Protein AF-A0A2V8V1V4-F1 (afdb_monomer)

Radius of gyration: 25.28 Å; Cα contacts (8 Å, |Δi|>4): 292; chains: 1; bounding box: 31×37×78 Å

Mean predicted aligned error: 14.11 Å

Solvent-accessible surface area (backbone atoms only — not comparable to full-atom values): 9773 Å² total; per-residue (Å²): 134,90,90,82,70,84,66,58,87,50,74,49,77,48,79,47,80,54,97,64,26,38,35,43,36,40,37,34,55,17,41,34,55,78,92,70,72,88,50,104,77,52,70,64,64,60,60,51,48,38,51,52,28,42,76,52,72,24,41,60,52,74,50,47,42,83,68,68,2,32,37,43,36,40,39,31,44,50,83,32,68,68,53,47,62,76,64,53,52,48,31,34,35,41,34,36,67,49,67,68,61,47,54,52,51,46,54,49,46,45,68,76,36,81,60,37,46,75,47,80,20,59,43,62,69,48,44,54,50,51,60,69,76,44,86,48,55,32,38,41,34,39,46,75,39,83,91,55,56,31,63,57,52,51,53,49,42,49,72,77,41,70,83,42,41,78,46,78,44,70,81,86,127

Nearest PDB structures (foldseek):
  4e7p-assembly2_A  TM=9.291E-01  e=8.170E-05  Streptococcus pneumoniae R6
  5lwk-assembly1_B  TM=8.610E-01  e=6.336E-05  Lacticaseibacillus paracasei
  5lwl-assembly1_B  TM=8.816E-01  e=1.196E-04  Lacticaseibacillus paracasei
  6ekh-assembly1_Y  TM=8.976E-01  e=3.059E-03  Methanococcus maripaludis
  8vc9-assembly3_E  TM=7.186E-01  e=1.239E-02  Leptospira interrogans serovar Copenhageni

Secondary structure (DSSP, 8-state):
----------EEEEEEEETTEEEEEEEE-SS--------TTS-HHHHHHHHHHHHTT-EEEEEEETTTEEEEEEEEETT-HHHHHHT---EEEEE-S-HHHHHHHHHHHHHHSTT-EEEEESSHHHHHHHHHHS--SEEEEETT-SSS-HHHHHHHHHHH-TTSEEEEE----

pLDDT: mean 80.19, std 14.97, range [31.59, 95.69]

Foldseek 3Di:
DDDDDFDFPDKDWDWDQPPQKIKIKIWTQTQWDDPPDDDVDPDPVVVVVQVVLVVQVWGWDWDTDGRRTIMIMRIHGCPRVVNCVVQDQAEEEEEAQDPVVQVVVQVVCCVVPPNHDYHYHNALVRLVVDVVVDDHQEYEYAQPRPDDGSVVSVVVCCVSPVRRHYDYDYDDD

Structure (mmCIF, N/CA/C/O backbone):
data_AF-A0A2V8V1V4-F1
#
_entry.id   AF-A0A2V8V1V4-F1
#
loop_
_atom_site.group_PDB
_atom_site.id
_atom_site.type_symbol
_atom_site.label_atom_id
_atom_site.label_alt_id
_atom_site.label_comp_id
_atom_site.label_asym_id
_atom_site.label_entity_id
_atom_site.label_seq_id
_atom_site.pdbx_PDB_ins_code
_atom_site.Cartn_x
_atom_site.Cartn_y
_atom_site.Cartn_z
_atom_site.occupancy
_atom_site.B_iso_or_equiv
_atom_site.auth_seq_id
_atom_site.auth_comp_id
_atom_site.auth_asym_id
_atom_site.auth_atom_id
_atom_site.pdbx_PDB_model_num
ATOM 1 N N . MET A 1 1 ? 10.043 -22.834 -47.236 1.00 34.00 1 MET A N 1
ATOM 2 C CA . MET A 1 1 ? 9.746 -21.385 -47.307 1.00 34.00 1 MET A CA 1
ATOM 3 C C . MET A 1 1 ? 10.483 -20.699 -46.157 1.00 34.00 1 MET A C 1
ATOM 5 O O . MET A 1 1 ? 10.390 -21.185 -45.036 1.00 34.00 1 MET A O 1
ATOM 9 N N . ARG A 1 2 ? 11.341 -19.709 -46.444 1.00 31.59 2 ARG A N 1
ATOM 10 C CA . ARG A 1 2 ? 12.317 -19.120 -45.501 1.00 31.59 2 ARG A CA 1
ATOM 11 C C . ARG A 1 2 ? 11.629 -18.348 -44.361 1.00 31.59 2 ARG A C 1
ATOM 13 O O . ARG A 1 2 ? 10.811 -17.477 -44.620 1.00 31.59 2 ARG A O 1
ATOM 20 N N . ARG A 1 3 ? 12.021 -18.651 -43.117 1.00 48.56 3 ARG A N 1
ATOM 21 C CA . ARG A 1 3 ? 11.761 -17.877 -41.886 1.00 48.56 3 ARG A CA 1
ATOM 22 C C . ARG A 1 3 ? 12.788 -16.738 -41.782 1.00 48.56 3 ARG A C 1
ATOM 24 O O . ARG A 1 3 ? 13.971 -17.023 -41.614 1.00 48.56 3 ARG A O 1
ATOM 31 N N . THR A 1 4 ? 12.374 -15.476 -41.875 1.00 40.62 4 THR A N 1
ATOM 32 C CA . THR A 1 4 ? 13.147 -14.262 -41.496 1.00 40.62 4 THR A CA 1
ATOM 33 C C . THR A 1 4 ? 12.137 -13.093 -41.487 1.00 40.62 4 THR A C 1
ATOM 35 O O . THR A 1 4 ? 11.312 -13.057 -42.386 1.00 40.62 4 THR A O 1
ATOM 38 N N . MET A 1 5 ? 12.032 -12.159 -40.532 1.00 37.47 5 MET A N 1
ATOM 39 C CA . MET A 1 5 ? 12.990 -11.550 -39.599 1.00 37.47 5 MET A CA 1
ATOM 40 C C . MET A 1 5 ? 12.305 -11.164 -38.261 1.00 37.47 5 MET A C 1
ATOM 42 O O . MET A 1 5 ? 11.148 -10.754 -38.259 1.00 37.47 5 MET A O 1
ATOM 46 N N . ARG A 1 6 ? 13.020 -11.241 -37.126 1.00 53.66 6 ARG A N 1
ATOM 47 C CA . ARG A 1 6 ? 12.636 -10.631 -35.832 1.00 53.66 6 ARG A CA 1
ATOM 48 C C . ARG A 1 6 ? 13.782 -9.726 -35.362 1.00 53.66 6 ARG A C 1
ATOM 50 O O . ARG A 1 6 ? 14.658 -10.197 -34.652 1.00 53.66 6 ARG A O 1
ATOM 57 N N . ASN A 1 7 ? 13.777 -8.461 -35.776 1.00 57.59 7 ASN A N 1
ATOM 58 C CA . ASN A 1 7 ? 14.676 -7.417 -35.267 1.00 57.59 7 ASN A CA 1
ATOM 59 C C . ASN A 1 7 ? 13.823 -6.282 -34.683 1.00 57.59 7 ASN A C 1
ATOM 61 O O . ASN A 1 7 ? 13.707 -5.228 -35.295 1.00 57.59 7 ASN A O 1
ATOM 65 N N . ALA A 1 8 ? 13.181 -6.510 -33.535 1.00 59.78 8 ALA A N 1
ATOM 66 C CA . ALA A 1 8 ? 12.698 -5.381 -32.742 1.00 59.78 8 ALA A CA 1
ATOM 67 C C . ALA A 1 8 ? 13.931 -4.725 -32.107 1.00 59.78 8 ALA A C 1
ATOM 69 O O . ALA A 1 8 ? 14.682 -5.394 -31.395 1.00 59.78 8 ALA A O 1
ATOM 70 N N . THR A 1 9 ? 14.180 -3.457 -32.415 1.00 79.31 9 THR A N 1
ATOM 71 C CA . THR A 1 9 ? 15.293 -2.679 -31.844 1.00 79.31 9 THR A CA 1
ATOM 72 C C . THR A 1 9 ? 14.818 -1.728 -30.756 1.00 79.31 9 THR A C 1
ATOM 74 O O . THR A 1 9 ? 15.634 -1.203 -30.006 1.00 79.31 9 THR A O 1
ATOM 77 N N . GLU A 1 10 ? 13.508 -1.510 -30.670 1.00 80.31 10 GLU A N 1
ATOM 78 C CA . GLU A 1 10 ? 12.892 -0.575 -29.745 1.00 80.31 10 GLU A CA 1
ATOM 79 C C . GLU A 1 10 ? 11.548 -1.121 -29.258 1.00 80.31 10 GLU A C 1
ATOM 81 O O . GLU A 1 10 ? 10.765 -1.673 -30.036 1.00 80.31 10 GLU A O 1
ATOM 86 N N . VAL A 1 11 ? 11.296 -0.963 -27.956 1.00 83.94 11 VAL A N 1
ATOM 87 C CA . VAL A 1 11 ? 10.015 -1.267 -27.316 1.00 83.94 11 VAL A CA 1
ATOM 88 C C . VAL A 1 11 ? 9.605 -0.062 -26.482 1.00 83.94 11 VAL A C 1
ATOM 90 O O . VAL A 1 11 ? 10.320 0.344 -25.569 1.00 83.94 11 VAL A O 1
ATOM 93 N N . ASN A 1 12 ? 8.434 0.481 -26.785 1.00 85.56 12 ASN A N 1
ATOM 94 C CA . ASN A 1 12 ? 7.816 1.595 -26.089 1.00 85.56 12 ASN A CA 1
ATOM 95 C C . ASN A 1 12 ? 6.665 1.080 -25.225 1.00 85.56 12 ASN A C 1
ATOM 97 O O . ASN A 1 12 ? 5.792 0.363 -25.709 1.00 85.56 12 ASN A O 1
ATOM 101 N N . VAL A 1 13 ? 6.659 1.451 -23.945 1.00 88.19 13 VAL A N 1
ATOM 102 C CA . VAL A 1 13 ? 5.614 1.067 -22.989 1.00 88.19 13 VAL A CA 1
ATOM 103 C C . VAL A 1 13 ? 4.936 2.325 -22.463 1.00 88.19 13 VAL A C 1
ATOM 105 O O . VAL A 1 13 ? 5.612 3.225 -21.966 1.00 88.19 13 VAL A O 1
ATOM 108 N N . ARG A 1 14 ? 3.607 2.387 -22.560 1.00 88.00 14 ARG A N 1
ATOM 109 C CA . ARG A 1 14 ? 2.769 3.469 -22.027 1.00 88.00 14 ARG A CA 1
ATOM 110 C C . ARG A 1 14 ? 1.722 2.907 -21.080 1.00 88.00 14 ARG A C 1
ATOM 112 O O . ARG A 1 14 ? 1.204 1.816 -21.307 1.00 88.00 14 ARG A O 1
ATOM 119 N N . LEU A 1 15 ? 1.441 3.646 -20.015 1.00 88.19 15 LEU A N 1
ATOM 120 C CA . LEU A 1 15 ? 0.438 3.295 -19.023 1.00 88.19 15 LEU A CA 1
ATOM 121 C C . LEU A 1 15 ? -0.401 4.534 -18.724 1.00 88.19 15 LEU A C 1
ATOM 123 O O . LEU A 1 15 ? 0.128 5.503 -18.186 1.00 88.19 15 LEU A O 1
ATOM 127 N N . ASP A 1 16 ? -1.691 4.463 -19.028 1.00 88.12 16 ASP A N 1
ATOM 128 C CA . ASP A 1 16 ? -2.632 5.575 -18.909 1.00 88.12 16 ASP A CA 1
ATOM 129 C C . ASP A 1 16 ? -3.861 5.151 -18.096 1.00 88.12 16 ASP A C 1
ATOM 131 O O . ASP A 1 16 ? -4.298 4.000 -18.163 1.00 88.12 16 ASP A O 1
ATOM 135 N N . ALA A 1 17 ? -4.404 6.070 -17.300 1.00 86.56 17 ALA A N 1
ATOM 136 C CA . ALA A 1 17 ? -5.575 5.856 -16.451 1.00 86.56 17 ALA A CA 1
ATOM 137 C C . ALA A 1 17 ? -6.656 6.876 -16.834 1.00 86.56 17 ALA A C 1
ATOM 139 O O . ALA A 1 17 ? -6.560 8.047 -16.470 1.00 86.56 17 ALA A O 1
ATOM 140 N N . GLU A 1 18 ? -7.646 6.438 -17.614 1.00 87.69 18 GLU A N 1
ATOM 141 C CA . GLU A 1 18 ? -8.698 7.288 -18.186 1.00 87.69 18 GLU A CA 1
ATOM 142 C C . GLU A 1 18 ? -10.038 6.537 -18.232 1.00 87.69 18 GLU A C 1
ATOM 144 O O . GLU A 1 18 ? -10.086 5.314 -18.391 1.00 87.69 18 GLU A O 1
ATOM 149 N N . ASP A 1 19 ? -11.149 7.265 -18.078 1.00 89.50 19 ASP A N 1
ATOM 150 C CA . ASP A 1 19 ? -12.518 6.723 -18.101 1.00 89.50 19 ASP A CA 1
ATOM 151 C C . ASP A 1 19 ? -12.734 5.515 -17.166 1.00 89.50 19 ASP A C 1
ATOM 153 O O . ASP A 1 19 ? -13.437 4.555 -17.497 1.00 89.50 19 ASP A O 1
ATOM 157 N N . GLY A 1 20 ? -12.081 5.523 -15.999 1.00 87.50 20 GLY A N 1
ATOM 158 C CA . GLY A 1 20 ? -12.147 4.437 -15.017 1.00 87.50 20 GLY A CA 1
ATOM 159 C C . GLY A 1 20 ? -11.459 3.143 -15.461 1.00 87.50 20 GLY A C 1
ATOM 160 O O . GLY A 1 20 ? -11.753 2.081 -14.907 1.00 87.50 20 GLY A O 1
ATOM 161 N N . HIS A 1 21 ? -10.571 3.206 -16.455 1.00 91.19 21 HIS A N 1
ATOM 162 C CA . HIS A 1 21 ? -9.804 2.072 -16.957 1.00 91.19 21 HIS A CA 1
ATOM 163 C C . HIS A 1 21 ?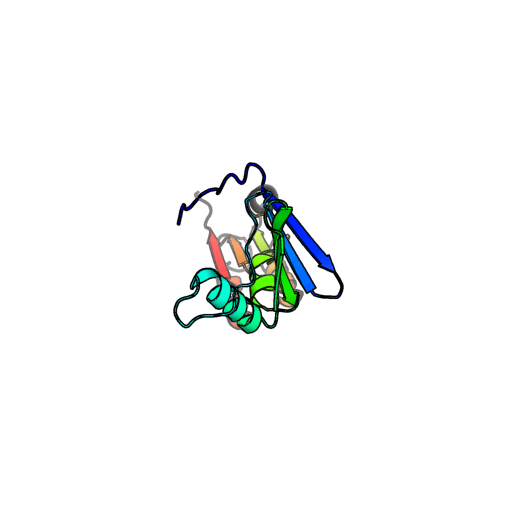 -8.304 2.363 -16.954 1.00 91.19 21 HIS A C 1
ATOM 165 O O . HIS A 1 21 ? -7.850 3.408 -17.411 1.00 91.19 21 HIS A O 1
ATOM 171 N N . LEU A 1 22 ? -7.529 1.369 -16.523 1.00 90.00 22 LEU A N 1
ATOM 172 C CA . LEU A 1 22 ? -6.086 1.354 -16.693 1.00 90.00 22 LEU A CA 1
ATOM 173 C C . LEU A 1 22 ? -5.763 0.704 -18.038 1.00 90.00 22 LEU A C 1
ATOM 175 O O . LEU A 1 22 ? -6.187 -0.423 -18.317 1.00 90.00 22 LEU A O 1
ATOM 179 N N . THR A 1 23 ? -4.995 1.409 -18.854 1.00 92.62 23 THR A N 1
ATOM 180 C CA . THR A 1 23 ? -4.601 0.998 -20.195 1.00 92.62 23 THR A CA 1
ATOM 181 C C . THR A 1 23 ? -3.087 0.871 -20.267 1.00 92.62 23 THR A C 1
ATOM 183 O O . THR A 1 23 ? -2.377 1.860 -20.129 1.00 92.62 23 THR A O 1
ATOM 186 N N . LEU A 1 24 ? -2.591 -0.346 -20.490 1.00 91.69 24 LEU A N 1
ATOM 187 C CA . LEU A 1 24 ? -1.184 -0.623 -20.776 1.00 91.69 24 LEU A CA 1
ATOM 188 C C . LEU A 1 24 ? -1.027 -0.852 -22.278 1.00 91.69 24 LEU A C 1
ATOM 190 O O . LEU A 1 24 ? -1.635 -1.771 -22.829 1.00 91.69 24 LEU A O 1
ATOM 194 N N . GLU A 1 25 ? -0.183 -0.059 -22.924 1.00 91.56 25 GLU A N 1
ATOM 195 C CA . GLU A 1 25 ? 0.158 -0.199 -24.335 1.00 91.56 25 GLU A CA 1
ATOM 196 C C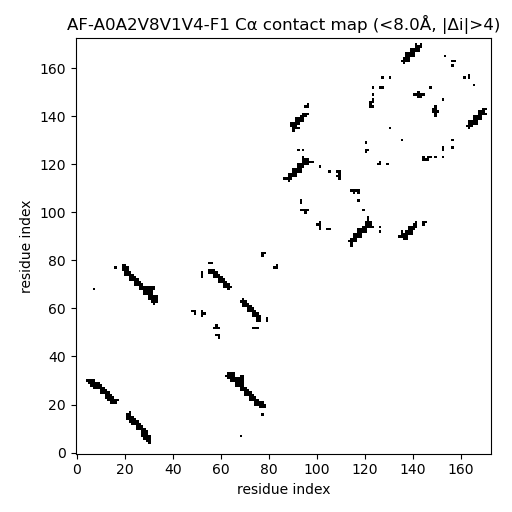 . GLU A 1 25 ? 1.648 -0.510 -24.485 1.00 91.56 25 GLU A C 1
ATOM 198 O O . GLU A 1 25 ? 2.504 0.214 -23.981 1.00 91.56 25 GLU A O 1
ATOM 203 N N . VAL A 1 26 ? 1.959 -1.606 -25.171 1.00 88.88 26 VAL A N 1
ATOM 204 C CA . VAL A 1 26 ? 3.323 -2.027 -25.494 1.00 88.88 26 VAL A CA 1
ATOM 205 C C . VAL A 1 26 ? 3.455 -2.040 -27.005 1.00 88.88 26 VAL A C 1
ATOM 207 O O . VAL A 1 26 ? 2.771 -2.813 -27.670 1.00 88.88 26 VAL A O 1
ATOM 210 N N . HIS A 1 27 ? 4.326 -1.197 -27.541 1.00 87.81 27 HIS A N 1
ATOM 211 C CA . HIS A 1 27 ? 4.620 -1.113 -28.964 1.00 87.81 27 HIS A CA 1
ATOM 212 C C . HIS A 1 27 ? 6.065 -1.534 -29.231 1.00 87.81 27 HIS A C 1
ATOM 214 O O . HIS A 1 27 ? 6.982 -0.951 -28.661 1.00 87.81 27 HIS A O 1
ATOM 220 N N . ASP A 1 28 ? 6.277 -2.509 -30.108 1.00 84.31 28 ASP A N 1
ATOM 221 C CA . ASP A 1 28 ? 7.589 -2.852 -30.660 1.00 84.31 28 ASP A CA 1
ATOM 222 C C . ASP A 1 28 ? 7.658 -2.496 -32.144 1.00 84.31 28 ASP A C 1
ATOM 224 O O . ASP A 1 28 ? 6.651 -2.578 -32.837 1.00 84.31 28 ASP A O 1
ATOM 228 N N . ASN A 1 29 ? 8.845 -2.155 -32.647 1.00 85.44 29 ASN A N 1
ATOM 229 C CA . ASN A 1 29 ? 9.080 -1.844 -34.064 1.00 85.44 29 ASN A CA 1
ATOM 230 C C . ASN A 1 29 ? 9.515 -3.067 -34.905 1.00 85.44 29 ASN A C 1
ATOM 232 O O . ASN A 1 29 ? 10.173 -2.920 -35.935 1.00 85.44 29 ASN A O 1
ATOM 236 N N . GLY A 1 30 ? 9.217 -4.284 -34.446 1.00 78.81 30 GLY A N 1
ATOM 237 C CA . GLY A 1 30 ? 9.628 -5.525 -35.090 1.00 78.81 30 GLY A CA 1
ATOM 238 C C . GLY A 1 30 ? 8.851 -5.863 -36.367 1.00 78.81 30 GLY A C 1
ATOM 239 O O . GLY A 1 30 ? 8.188 -5.043 -36.996 1.00 78.81 30 GLY A O 1
ATOM 240 N N . GLY A 1 31 ? 8.913 -7.134 -36.771 1.00 69.12 31 GLY A N 1
ATOM 241 C CA . GLY A 1 31 ? 8.325 -7.606 -38.032 1.00 69.12 31 GLY A CA 1
ATOM 242 C C . GLY A 1 31 ? 6.794 -7.537 -38.117 1.00 69.12 31 GLY A C 1
ATOM 243 O O . GLY A 1 31 ? 6.260 -7.771 -39.197 1.00 69.12 31 GLY A O 1
ATOM 244 N N . GLY A 1 32 ? 6.105 -7.202 -37.023 1.00 65.56 32 GLY A N 1
ATOM 245 C CA . GLY A 1 32 ? 4.648 -7.235 -36.908 1.00 65.56 32 GLY A CA 1
ATOM 246 C C . GLY A 1 32 ? 4.101 -8.646 -36.671 1.00 65.56 32 GLY A C 1
ATOM 247 O O . GLY A 1 32 ? 4.737 -9.653 -36.998 1.00 65.56 32 GLY A O 1
ATOM 248 N N . VAL A 1 33 ? 2.906 -8.727 -36.085 1.00 64.75 33 VAL A N 1
ATOM 249 C CA . VAL A 1 33 ? 2.132 -9.971 -35.962 1.00 64.75 33 VAL A CA 1
ATOM 250 C C . VAL A 1 33 ? 0.984 -9.904 -36.964 1.00 64.75 33 VAL A C 1
ATOM 252 O O . VAL A 1 33 ? 0.144 -9.015 -36.868 1.00 64.75 33 VAL A O 1
ATOM 255 N N . SER A 1 34 ? 0.941 -10.822 -37.931 1.00 55.53 34 SER A N 1
ATOM 256 C CA . SER A 1 34 ? -0.237 -10.994 -38.782 1.00 55.53 34 SER A CA 1
ATOM 257 C C . SER A 1 34 ? -1.370 -11.607 -37.953 1.00 5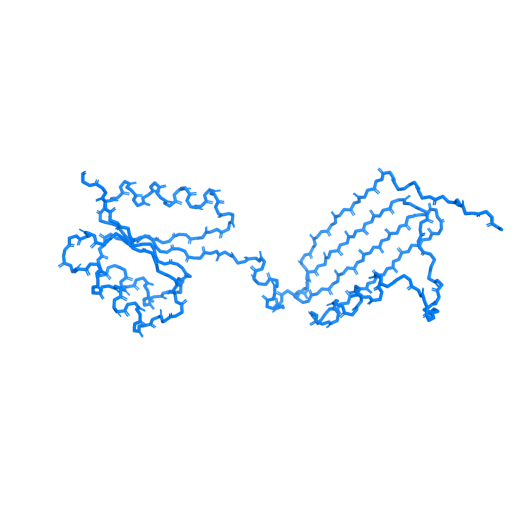5.53 34 SER A C 1
ATOM 259 O O . SER A 1 34 ? -1.162 -12.611 -37.269 1.00 55.53 34 SER A O 1
ATOM 261 N N . GLU A 1 35 ? -2.574 -11.028 -38.010 1.00 57.06 35 GLU A N 1
ATOM 262 C CA . GLU A 1 35 ? -3.807 -11.678 -37.539 1.00 57.06 35 GLU A CA 1
ATOM 263 C C . GLU A 1 35 ? -4.149 -12.875 -38.447 1.00 57.06 35 GLU A C 1
ATOM 265 O O . GLU A 1 35 ? -5.155 -12.888 -39.151 1.00 57.06 35 GLU A O 1
ATOM 270 N N . GLU A 1 36 ? -3.310 -13.907 -38.478 1.00 50.62 36 GLU A N 1
ATOM 271 C CA . GLU A 1 36 ? -3.753 -15.198 -38.990 1.00 50.62 36 GLU A CA 1
ATOM 272 C C . GLU A 1 36 ? -4.512 -15.910 -37.869 1.00 50.62 36 GLU A C 1
ATOM 274 O O . GLU A 1 36 ? -4.008 -16.096 -36.760 1.00 50.62 36 GLU A O 1
ATOM 279 N N . GLN A 1 37 ? -5.776 -16.205 -38.181 1.00 44.53 37 GLN A N 1
ATOM 280 C CA . GLN A 1 37 ? -6.828 -16.799 -37.355 1.00 44.53 37 GLN A CA 1
ATOM 281 C C . GLN A 1 37 ? -6.322 -17.850 -36.353 1.00 44.53 37 GLN A C 1
ATOM 283 O O . GLN A 1 37 ? -5.347 -18.551 -36.638 1.00 44.53 37 GLN A O 1
ATOM 288 N N . PRO A 1 38 ? -7.014 -18.038 -35.208 1.00 43.12 38 PRO A N 1
ATOM 289 C CA . PRO A 1 38 ? -6.695 -19.098 -34.261 1.00 43.12 38 PRO A CA 1
ATOM 290 C C . PRO A 1 38 ? -6.883 -20.462 -34.935 1.00 43.12 38 PRO A C 1
ATOM 292 O O . PRO A 1 38 ? -7.946 -21.071 -34.888 1.00 43.12 38 PRO A O 1
ATOM 295 N N . SER A 1 39 ? -5.828 -20.959 -35.570 1.00 41.09 39 SER A N 1
ATOM 296 C CA . SER A 1 39 ? -5.669 -22.380 -35.812 1.00 41.09 39 SER A CA 1
ATOM 297 C C . SER A 1 39 ? -5.506 -23.056 -34.452 1.00 41.09 39 SER A C 1
ATOM 299 O O . SER A 1 39 ? -4.994 -22.454 -33.503 1.00 41.09 39 SER A O 1
ATOM 301 N N . ALA A 1 40 ? -5.937 -24.313 -34.351 1.00 40.78 40 ALA A N 1
ATOM 302 C CA . ALA A 1 40 ? -5.948 -25.129 -33.132 1.00 40.78 40 ALA A CA 1
ATOM 303 C C . ALA A 1 40 ? -4.555 -25.384 -32.489 1.00 40.78 40 ALA A C 1
ATOM 305 O O . ALA A 1 40 ? -4.410 -26.263 -31.647 1.00 40.78 40 ALA A O 1
ATOM 306 N N . GLY A 1 41 ? -3.532 -24.609 -32.869 1.00 43.66 41 GLY A N 1
ATOM 307 C CA . GLY A 1 41 ? -2.183 -24.583 -32.309 1.00 43.66 41 GLY A CA 1
ATOM 308 C C . GLY A 1 41 ? -1.501 -23.205 -32.380 1.00 43.66 41 GLY A C 1
ATOM 309 O O . GLY A 1 41 ? -0.273 -23.146 -32.425 1.00 43.66 41 GLY A O 1
ATOM 310 N N . GLY A 1 42 ? -2.261 -22.100 -32.430 1.00 46.94 42 GLY A N 1
ATOM 311 C CA . GLY A 1 42 ? -1.713 -20.736 -32.394 1.00 46.94 42 GLY A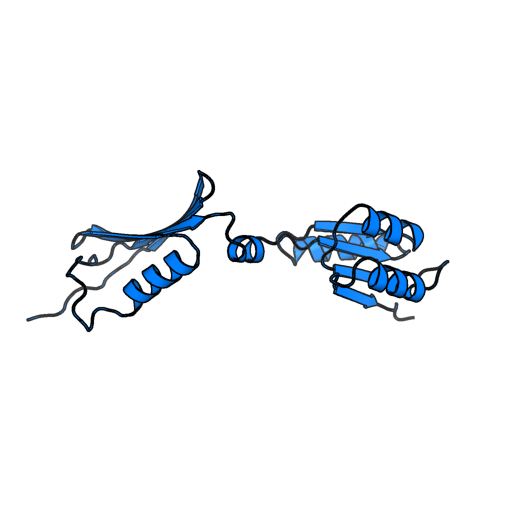 CA 1
ATOM 312 C C . GLY A 1 42 ? -0.892 -20.450 -31.121 1.00 46.94 42 GLY A C 1
ATOM 313 O O . GLY A 1 42 ? -1.014 -21.181 -30.136 1.00 46.94 42 GLY A O 1
ATOM 314 N N . PRO A 1 43 ? -0.043 -19.399 -31.101 1.00 51.31 43 PRO A N 1
ATOM 315 C CA . PRO A 1 43 ? 0.850 -19.144 -29.978 1.00 51.31 43 PRO A CA 1
ATOM 316 C C . PRO A 1 43 ? 0.034 -18.936 -28.698 1.00 51.31 43 PRO A C 1
ATOM 318 O O . PRO A 1 43 ? -0.576 -17.881 -28.511 1.00 51.31 43 PRO A O 1
ATOM 321 N N . LEU A 1 44 ? 0.054 -19.941 -27.811 1.00 57.22 44 LEU A N 1
ATOM 322 C CA . LEU A 1 44 ? -0.685 -19.999 -26.538 1.00 57.22 44 LEU A CA 1
ATOM 323 C C . LEU A 1 44 ? -0.613 -18.691 -25.724 1.00 57.22 44 LEU A C 1
ATOM 325 O O . LEU A 1 44 ? -1.518 -18.381 -24.953 1.00 57.22 44 LEU A O 1
ATOM 329 N N . GLY A 1 45 ? 0.458 -17.911 -25.909 1.00 70.69 45 GLY A N 1
ATOM 330 C CA . GLY A 1 45 ? 0.682 -16.627 -25.256 1.00 70.69 45 GLY A CA 1
ATOM 331 C C . GLY A 1 45 ? -0.433 -15.601 -25.480 1.00 70.69 45 GLY A C 1
ATOM 332 O O . GLY A 1 45 ? -0.930 -15.056 -24.501 1.00 70.69 45 GLY A O 1
ATOM 333 N N . ILE A 1 46 ? -0.860 -15.343 -26.724 1.00 80.06 46 ILE A N 1
ATOM 334 C CA . ILE A 1 46 ? -1.853 -14.286 -27.014 1.00 80.06 46 ILE A CA 1
ATOM 335 C C . ILE A 1 46 ? -3.246 -14.683 -26.531 1.00 80.06 46 ILE A C 1
ATOM 337 O O . ILE A 1 46 ? -3.928 -13.877 -25.899 1.00 80.06 46 ILE A O 1
ATOM 341 N N . LEU A 1 47 ? -3.652 -15.929 -26.784 1.00 81.06 47 LEU A N 1
ATOM 342 C CA . LEU A 1 47 ? -4.938 -16.443 -26.320 1.00 81.06 47 LEU A CA 1
ATOM 343 C C . LEU A 1 47 ? -5.022 -16.387 -24.789 1.00 81.06 47 LEU A C 1
ATOM 345 O O . LEU A 1 47 ? -5.959 -15.800 -24.252 1.00 81.06 47 LEU A O 1
ATOM 349 N N . GLY A 1 48 ? -3.986 -16.867 -24.093 1.00 83.31 48 GLY A N 1
ATOM 350 C CA . GLY A 1 48 ? -3.925 -16.787 -22.636 1.00 83.31 48 GLY A CA 1
ATOM 351 C C . GLY A 1 48 ? -3.900 -15.348 -22.111 1.00 83.31 48 GLY A C 1
ATOM 352 O O . GLY A 1 48 ? -4.461 -15.072 -21.054 1.00 83.31 48 GLY A O 1
ATOM 353 N N . MET A 1 49 ? -3.282 -14.403 -22.831 1.00 86.56 49 MET A N 1
ATOM 354 C CA . MET A 1 49 ? -3.349 -12.979 -22.477 1.00 86.56 49 MET A CA 1
ATOM 355 C C . MET A 1 49 ? -4.770 -12.419 -22.627 1.00 86.56 49 MET A C 1
ATOM 357 O O . MET A 1 49 ? -5.223 -11.715 -21.727 1.00 86.56 49 MET A O 1
ATOM 361 N N . ARG A 1 50 ? -5.497 -12.764 -23.700 1.00 88.75 50 ARG A N 1
ATOM 362 C CA . ARG A 1 50 ? -6.905 -12.359 -23.886 1.00 88.75 50 ARG A CA 1
ATOM 363 C C . ARG A 1 50 ? -7.804 -12.921 -22.787 1.00 88.75 50 ARG A C 1
ATOM 365 O O . ARG A 1 50 ? -8.622 -12.192 -22.236 1.00 88.75 50 ARG A O 1
ATOM 372 N N . GLU A 1 51 ? -7.644 -14.198 -22.452 1.00 90.12 51 GLU A N 1
ATOM 373 C CA . GLU A 1 51 ? -8.407 -14.849 -21.382 1.00 90.12 51 GLU A CA 1
ATOM 374 C C . GLU A 1 51 ? -8.130 -14.207 -20.021 1.00 90.12 51 GLU A C 1
ATOM 376 O O . GLU A 1 51 ? -9.068 -13.874 -19.301 1.00 90.12 51 GLU A O 1
ATOM 381 N N . ARG A 1 52 ? -6.858 -13.950 -19.689 1.00 87.19 52 ARG A N 1
ATOM 382 C CA . ARG A 1 52 ? -6.494 -13.269 -18.438 1.00 87.19 52 ARG A CA 1
ATOM 383 C C . ARG A 1 52 ? -7.023 -11.839 -18.373 1.00 87.19 52 ARG A C 1
ATOM 385 O O . ARG A 1 52 ? -7.505 -11.447 -17.318 1.00 87.19 52 ARG A O 1
ATOM 392 N N . ALA A 1 53 ? -6.988 -11.083 -19.472 1.00 89.69 53 ALA A N 1
ATOM 393 C CA . ALA A 1 53 ? -7.589 -9.749 -19.513 1.00 89.69 53 ALA A CA 1
ATOM 394 C C . ALA A 1 53 ? -9.097 -9.813 -19.215 1.00 89.69 53 ALA A C 1
ATOM 396 O O . ALA A 1 53 ? -9.584 -9.061 -18.374 1.00 89.69 53 ALA A O 1
ATOM 397 N N . ARG A 1 54 ? -9.812 -10.784 -19.800 1.00 91.50 54 ARG A N 1
ATOM 398 C CA . ARG A 1 54 ? -11.243 -11.010 -19.533 1.00 91.50 54 ARG A CA 1
ATOM 399 C C . ARG A 1 54 ? -11.538 -11.439 -18.101 1.00 91.50 54 ARG A C 1
ATOM 401 O O . ARG A 1 54 ? -12.521 -10.979 -17.534 1.00 91.50 54 ARG A O 1
ATOM 408 N N . LEU A 1 55 ? -10.697 -12.285 -17.501 1.00 89.75 55 LEU A N 1
ATOM 409 C CA . LEU A 1 55 ? -10.829 -12.662 -16.087 1.00 89.75 55 LEU A CA 1
ATOM 410 C C . LEU A 1 55 ? -10.709 -11.453 -15.151 1.00 89.75 55 LEU A C 1
ATOM 412 O O . LEU A 1 55 ? -11.289 -11.465 -14.071 1.00 89.75 55 LEU A O 1
ATOM 416 N N . LEU A 1 56 ? -9.992 -10.409 -15.576 1.00 90.00 56 LEU A N 1
ATOM 417 C CA . LEU A 1 56 ? -9.896 -9.131 -14.870 1.00 90.00 56 LEU A CA 1
ATOM 418 C C . LEU A 1 56 ? -11.009 -8.139 -15.263 1.00 90.00 56 LEU A C 1
ATOM 420 O O . LEU A 1 56 ? -10.928 -6.961 -14.922 1.00 90.00 56 LEU A O 1
ATOM 424 N N . GLY A 1 57 ? -12.031 -8.579 -16.003 1.00 92.44 57 GLY A N 1
ATOM 425 C CA . GLY A 1 57 ? -13.115 -7.725 -16.496 1.00 92.44 57 GLY A CA 1
ATOM 426 C C . GLY A 1 57 ? -12.702 -6.754 -17.604 1.00 92.44 57 GLY A C 1
ATOM 427 O O . GLY A 1 57 ? -13.417 -5.791 -17.858 1.00 92.44 57 GLY A O 1
ATOM 428 N N . GLY A 1 58 ? -11.549 -6.974 -18.236 1.00 93.44 58 GLY A N 1
ATOM 429 C CA . GLY A 1 58 ? -11.017 -6.130 -19.299 1.00 93.44 58 GLY A CA 1
ATOM 430 C C . GLY A 1 58 ? -10.861 -6.836 -20.640 1.00 93.44 58 GLY A C 1
ATOM 431 O O . GLY A 1 58 ? -11.389 -7.921 -20.891 1.00 93.44 58 GLY A O 1
ATOM 432 N N . GLU A 1 59 ? -10.092 -6.205 -21.517 1.00 94.25 59 GLU A N 1
ATOM 433 C CA . GLU A 1 59 ? -9.893 -6.609 -22.901 1.00 94.25 59 GLU A CA 1
ATOM 434 C C . GLU A 1 59 ? -8.435 -6.455 -23.343 1.00 94.25 59 GLU A C 1
ATOM 436 O O . GLU A 1 59 ? -7.643 -5.712 -22.760 1.00 94.25 59 GLU A O 1
ATOM 441 N N . LEU A 1 60 ? -8.081 -7.193 -24.394 1.00 92.12 60 LEU A N 1
ATOM 442 C CA . LEU A 1 60 ? -6.786 -7.114 -25.056 1.00 92.12 60 LEU A CA 1
ATOM 443 C C . LEU A 1 60 ? -7.010 -6.895 -26.553 1.00 92.12 60 LEU A C 1
ATOM 445 O O . LEU A 1 60 ? -7.594 -7.752 -27.223 1.00 92.12 60 LEU A O 1
ATOM 449 N N . ALA A 1 61 ? -6.459 -5.805 -27.074 1.00 90.06 61 ALA A N 1
ATOM 450 C CA . ALA A 1 61 ? -6.336 -5.528 -28.495 1.00 90.06 61 ALA A CA 1
ATOM 451 C C . ALA A 1 61 ? -4.880 -5.713 -28.939 1.00 90.06 61 ALA A C 1
ATOM 453 O O . ALA A 1 61 ? -3.943 -5.405 -28.203 1.00 90.06 61 ALA A O 1
ATOM 454 N N . ILE A 1 62 ? -4.686 -6.236 -30.146 1.00 86.19 62 ILE A N 1
ATOM 455 C CA . ILE A 1 62 ? -3.371 -6.322 -30.781 1.00 86.19 62 ILE A CA 1
ATOM 456 C C . ILE A 1 62 ? -3.528 -5.736 -32.172 1.00 86.19 62 ILE A C 1
ATOM 458 O O . ILE A 1 62 ? -4.432 -6.133 -32.899 1.00 86.19 62 ILE A O 1
ATOM 462 N N . ALA A 1 63 ? -2.669 -4.790 -32.517 1.00 83.94 63 ALA A N 1
ATOM 463 C CA . ALA A 1 63 ? -2.609 -4.179 -33.831 1.00 83.94 63 ALA A CA 1
ATOM 464 C C . ALA A 1 63 ? -1.174 -4.266 -34.344 1.00 83.94 63 ALA A C 1
ATOM 466 O O . ALA A 1 63 ? -0.225 -4.165 -33.575 1.00 83.94 63 ALA A O 1
ATOM 467 N N . GLY A 1 64 ? -0.994 -4.457 -35.641 1.00 74.75 64 GLY A N 1
ATOM 468 C CA . GLY A 1 64 ? 0.327 -4.507 -36.248 1.00 74.75 64 GLY A CA 1
ATOM 469 C C . GLY A 1 64 ? 0.209 -4.744 -37.741 1.00 74.75 64 GLY A C 1
ATOM 470 O O . GLY A 1 64 ? -0.746 -5.362 -38.207 1.00 74.75 64 GLY A O 1
ATOM 471 N N . ALA A 1 65 ? 1.177 -4.239 -38.493 1.00 67.25 65 ALA A N 1
ATOM 472 C CA . ALA A 1 65 ? 1.316 -4.529 -39.912 1.00 67.25 65 ALA A CA 1
ATOM 473 C C . AL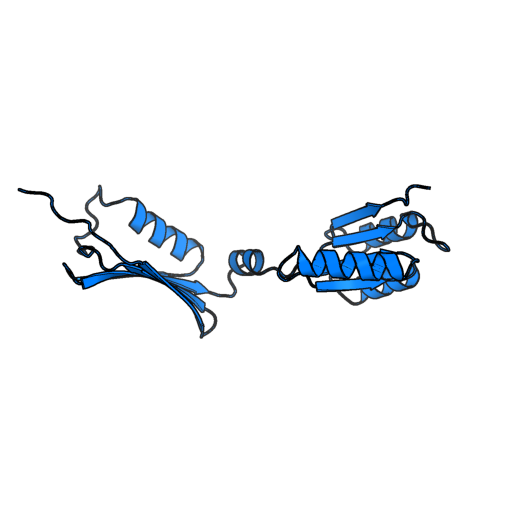A A 1 65 ? 2.726 -5.059 -40.167 1.00 67.25 65 ALA A C 1
ATOM 475 O O . ALA A 1 65 ? 3.661 -4.733 -39.432 1.00 67.25 65 ALA A O 1
ATOM 476 N N . LEU A 1 66 ? 2.881 -5.893 -41.198 1.00 70.50 66 LEU A N 1
ATOM 477 C CA . LEU A 1 66 ? 4.176 -6.473 -41.539 1.00 70.50 66 LEU A CA 1
ATOM 478 C C . LEU A 1 66 ? 5.200 -5.347 -41.779 1.00 70.50 66 LEU A C 1
ATOM 480 O O . LEU A 1 66 ? 5.011 -4.516 -42.663 1.00 70.50 66 LEU A O 1
ATOM 484 N N . GLY A 1 67 ? 6.261 -5.309 -40.972 1.00 70.06 67 GLY A N 1
ATOM 485 C CA . GLY A 1 67 ? 7.301 -4.272 -41.027 1.00 70.06 67 GLY A CA 1
ATOM 486 C C . GLY A 1 67 ? 6.981 -2.937 -40.334 1.00 70.06 67 GLY A C 1
ATOM 487 O O . GLY A 1 67 ? 7.842 -2.064 -40.334 1.00 70.06 67 GLY A O 1
ATOM 488 N N . ALA A 1 68 ? 5.798 -2.772 -39.730 1.00 77.62 68 ALA A N 1
ATOM 489 C CA . ALA A 1 68 ? 5.417 -1.581 -38.955 1.00 77.62 68 ALA A CA 1
ATOM 490 C C . ALA A 1 68 ? 5.470 -1.799 -37.431 1.00 77.62 68 ALA A C 1
ATOM 492 O O . ALA A 1 68 ? 5.134 -0.893 -36.669 1.00 77.62 68 ALA A O 1
ATOM 493 N N . GLY A 1 69 ? 5.860 -2.996 -36.985 1.00 82.38 69 GLY A N 1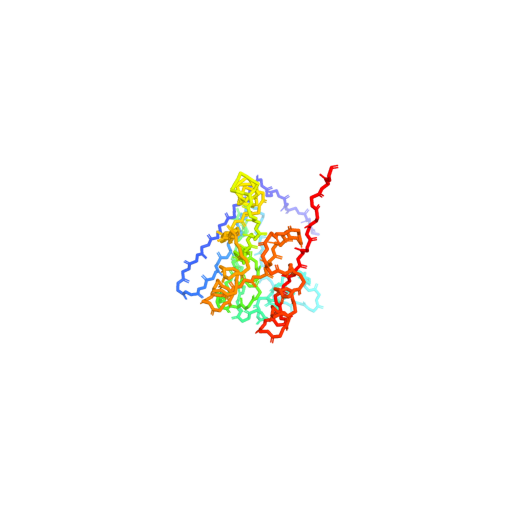
ATOM 494 C CA . GLY A 1 69 ? 5.846 -3.351 -35.574 1.00 82.38 69 GLY A CA 1
ATOM 495 C C . GLY A 1 69 ? 4.525 -3.932 -35.073 1.00 82.38 69 GLY A C 1
ATOM 496 O O . GLY A 1 69 ? 3.587 -4.178 -35.839 1.00 82.38 69 GLY A O 1
ATOM 497 N N . THR A 1 70 ? 4.468 -4.179 -33.767 1.00 84.62 70 THR A N 1
ATOM 498 C CA . THR A 1 70 ? 3.291 -4.718 -33.075 1.00 84.62 70 THR A CA 1
ATOM 499 C C . THR A 1 70 ? 2.953 -3.840 -31.884 1.00 84.62 70 THR A C 1
ATOM 501 O O . THR A 1 70 ? 3.808 -3.540 -31.062 1.00 84.62 70 THR A O 1
ATOM 504 N N . THR A 1 71 ? 1.686 -3.476 -31.755 1.00 87.62 71 THR A N 1
ATOM 505 C CA . THR A 1 71 ? 1.117 -2.828 -30.579 1.00 87.62 71 THR A CA 1
ATOM 506 C C . THR A 1 71 ? 0.191 -3.800 -29.866 1.00 87.62 71 THR A C 1
ATOM 508 O O . THR A 1 71 ? -0.760 -4.322 -30.445 1.00 87.62 71 THR A O 1
ATOM 511 N N . VAL A 1 72 ? 0.449 -4.023 -28.586 1.00 90.12 72 VAL A N 1
ATOM 512 C CA . VAL A 1 72 ? -0.358 -4.830 -27.676 1.00 90.12 72 VAL A CA 1
ATOM 513 C C . VAL A 1 72 ? -0.959 -3.887 -26.643 1.00 90.12 72 VAL A C 1
ATOM 515 O O . VAL A 1 72 ? -0.231 -3.256 -25.883 1.00 90.12 72 VAL A O 1
ATOM 518 N N . LYS A 1 73 ? -2.286 -3.792 -26.607 1.00 92.88 73 LYS A N 1
ATOM 519 C CA . LYS A 1 73 ? -3.025 -2.895 -25.718 1.00 92.88 73 LYS A CA 1
ATOM 520 C C . LYS A 1 73 ? -3.931 -3.697 -24.794 1.00 92.88 73 LYS A C 1
ATOM 522 O O . LYS A 1 73 ? -4.858 -4.356 -25.258 1.00 92.88 73 LYS A O 1
ATOM 527 N N . VAL A 1 74 ? -3.668 -3.643 -23.492 1.00 94.31 74 VAL A N 1
ATOM 528 C CA . VAL A 1 74 ? -4.528 -4.209 -22.444 1.00 94.31 74 VAL A CA 1
ATOM 529 C C . VAL A 1 74 ? -5.295 -3.074 -21.791 1.00 94.31 74 VAL A C 1
ATOM 531 O O . VAL A 1 74 ? -4.684 -2.106 -21.348 1.00 94.31 74 VAL A O 1
ATOM 534 N N . ARG A 1 75 ? -6.613 -3.216 -21.679 1.00 94.56 75 ARG A N 1
ATOM 535 C CA . ARG A 1 75 ? -7.480 -2.286 -20.955 1.00 94.56 75 ARG A CA 1
ATOM 536 C C . ARG A 1 75 ? -8.245 -3.053 -19.890 1.00 94.56 75 ARG A C 1
ATOM 538 O O . ARG A 1 75 ? -8.894 -4.043 -20.204 1.00 94.56 75 ARG A O 1
ATOM 545 N N . ILE A 1 76 ? -8.178 -2.613 -18.641 1.00 94.50 76 ILE A N 1
ATOM 546 C CA . ILE A 1 76 ? -8.847 -3.257 -17.501 1.00 94.50 76 ILE A CA 1
ATOM 547 C C . ILE A 1 76 ? -9.501 -2.194 -16.607 1.00 94.50 76 ILE A C 1
ATOM 549 O O . ILE A 1 76 ? -8.956 -1.094 -16.499 1.00 94.50 76 ILE A O 1
ATOM 553 N N . PRO A 1 77 ? -10.646 -2.476 -15.961 1.00 93.38 77 PRO A N 1
ATOM 554 C CA . PRO A 1 77 ? -11.281 -1.525 -15.050 1.00 93.38 77 PRO A CA 1
ATOM 555 C C . PRO A 1 77 ? -10.356 -1.167 -13.880 1.00 93.38 77 PRO A C 1
ATOM 557 O O . PRO A 1 77 ? -9.841 -2.059 -13.206 1.00 93.38 77 PRO A O 1
ATOM 560 N N . GLU A 1 78 ? -10.182 0.123 -13.578 1.00 86.00 78 GLU A N 1
ATOM 561 C CA . GLU A 1 78 ? -9.393 0.582 -12.417 1.00 86.00 78 GLU A CA 1
ATOM 562 C C . GLU A 1 78 ? -9.962 0.087 -11.086 1.00 86.00 78 GLU A C 1
ATOM 564 O O . GLU A 1 78 ? -9.235 -0.082 -10.106 1.00 86.00 78 GLU A O 1
ATOM 569 N N . THR A 1 79 ? -11.267 -0.175 -11.062 1.00 84.44 79 THR A N 1
ATOM 570 C CA . THR A 1 79 ? -11.990 -0.726 -9.916 1.00 84.44 79 THR A CA 1
ATOM 571 C C . THR A 1 79 ? -11.685 -2.202 -9.666 1.00 84.44 79 THR A C 1
ATOM 573 O O . THR A 1 79 ? -12.117 -2.739 -8.645 1.00 84.44 79 THR A O 1
ATOM 576 N N . HIS A 1 80 ? -10.946 -2.880 -10.555 1.00 85.50 80 HIS A N 1
ATOM 577 C CA . HIS A 1 80 ? -10.626 -4.288 -10.365 1.00 85.50 80 HIS A CA 1
ATOM 578 C C . HIS A 1 80 ? -9.754 -4.486 -9.102 1.00 85.50 80 HIS A C 1
ATOM 580 O O . HIS A 1 80 ? -8.665 -3.906 -9.019 1.00 85.50 80 HIS A O 1
ATOM 586 N N . PRO A 1 81 ? -10.142 -5.357 -8.143 1.00 75.25 81 PRO A N 1
ATOM 587 C CA . PRO A 1 81 ? -9.482 -5.465 -6.832 1.00 75.25 81 PRO A CA 1
ATOM 588 C C . PRO A 1 81 ? -7.971 -5.730 -6.881 1.00 75.25 81 PRO A C 1
ATOM 590 O O . PRO A 1 81 ? -7.214 -5.260 -6.031 1.00 75.25 81 PRO A O 1
ATOM 593 N N . THR A 1 82 ? -7.506 -6.473 -7.889 1.00 75.25 82 THR A N 1
ATOM 594 C CA . THR A 1 82 ? -6.074 -6.740 -8.098 1.00 75.25 82 THR A CA 1
ATOM 595 C C . THR A 1 82 ? -5.276 -5.459 -8.349 1.00 75.25 82 THR A C 1
ATOM 597 O O . THR A 1 82 ? -4.165 -5.342 -7.842 1.00 75.25 82 THR A O 1
ATOM 600 N N . LEU A 1 83 ? -5.828 -4.481 -9.076 1.00 70.81 83 LEU A N 1
ATOM 601 C CA . LEU A 1 83 ? -5.150 -3.206 -9.339 1.00 70.81 83 LEU A CA 1
ATOM 602 C C . LEU A 1 83 ? -5.109 -2.325 -8.106 1.00 70.81 83 LEU A C 1
ATOM 604 O O . LEU A 1 83 ? -4.093 -1.682 -7.854 1.00 70.81 83 LEU A O 1
ATOM 608 N N . SER A 1 84 ? -6.169 -2.360 -7.299 1.00 64.12 84 SER A N 1
ATOM 609 C CA . SER A 1 84 ? -6.161 -1.742 -5.980 1.00 64.12 84 SER A CA 1
ATOM 610 C C . SER A 1 84 ? -5.008 -2.315 -5.158 1.00 64.12 84 SER A C 1
ATOM 612 O O . SER A 1 84 ? -4.225 -1.537 -4.637 1.00 64.12 84 SER A O 1
ATOM 614 N N . LYS A 1 85 ? -4.825 -3.648 -5.151 1.00 59.81 85 LYS A N 1
ATOM 615 C CA . LYS A 1 85 ? -3.734 -4.368 -4.460 1.00 59.81 85 LYS A CA 1
ATOM 616 C C . LYS A 1 85 ? -2.331 -3.957 -4.917 1.00 59.81 85 LYS A C 1
ATOM 618 O O . LYS A 1 85 ? -1.444 -3.803 -4.087 1.00 59.81 85 LYS A O 1
ATOM 623 N N . VAL A 1 86 ? -2.149 -3.746 -6.221 1.00 60.75 86 VAL A N 1
ATOM 624 C CA . VAL A 1 86 ? -0.887 -3.276 -6.826 1.00 60.75 86 VAL A CA 1
ATOM 625 C C . VAL A 1 86 ? -0.623 -1.795 -6.510 1.00 60.75 86 VAL A C 1
ATOM 627 O O . VAL A 1 86 ? 0.528 -1.391 -6.385 1.00 60.75 86 VAL A O 1
ATOM 630 N N . ARG A 1 87 ? -1.681 -0.990 -6.342 1.00 59.44 87 ARG A N 1
ATOM 631 C CA . ARG A 1 87 ? -1.617 0.435 -5.975 1.00 59.44 87 ARG A CA 1
ATOM 632 C C . ARG A 1 87 ? -1.723 0.689 -4.468 1.00 59.44 87 ARG A C 1
ATOM 634 O O . ARG A 1 87 ? -1.827 1.854 -4.086 1.00 59.44 87 ARG A O 1
ATOM 641 N N . GLN A 1 88 ? -1.759 -0.337 -3.609 1.00 62.66 88 GLN A N 1
ATOM 642 C CA . GLN A 1 88 ? -2.069 -0.098 -2.199 1.00 62.66 88 GLN A CA 1
ATOM 643 C C . GLN A 1 88 ? -0.956 0.656 -1.488 1.00 62.66 88 GLN 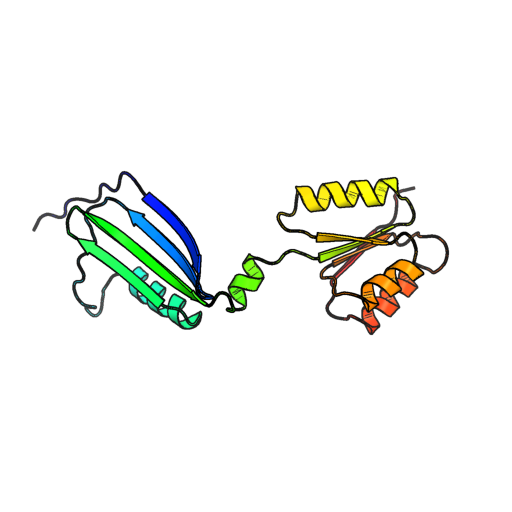A C 1
ATOM 645 O O . GLN A 1 88 ? 0.088 0.124 -1.125 1.00 62.66 88 GLN A O 1
ATOM 650 N N . VAL A 1 89 ? -1.276 1.923 -1.257 1.00 71.94 89 VAL A N 1
ATOM 651 C CA . VAL A 1 89 ? -0.743 2.771 -0.208 1.00 71.94 89 VAL A CA 1
ATOM 652 C C . VAL A 1 89 ? -0.934 2.034 1.113 1.00 71.94 89 VAL A C 1
ATOM 654 O O . VAL A 1 89 ? -2.057 1.934 1.605 1.00 71.94 89 VAL A O 1
ATOM 657 N N . ILE A 1 90 ? 0.144 1.487 1.673 1.00 85.31 90 ILE A N 1
ATOM 658 C CA . ILE A 1 90 ? 0.087 0.835 2.984 1.00 85.31 90 ILE A CA 1
ATOM 659 C C . ILE A 1 90 ? -0.083 1.923 4.040 1.00 85.31 90 ILE A C 1
ATOM 661 O O . ILE A 1 90 ? 0.737 2.839 4.142 1.00 85.31 90 ILE A O 1
ATOM 665 N N . ARG A 1 91 ? -1.137 1.822 4.844 1.00 91.12 91 ARG A N 1
ATOM 666 C CA . ARG A 1 91 ? -1.396 2.720 5.965 1.00 91.12 91 ARG A CA 1
ATOM 667 C C . ARG A 1 91 ? -0.801 2.155 7.245 1.00 91.12 91 ARG A C 1
ATOM 669 O O . ARG A 1 91 ? -1.287 1.153 7.772 1.00 91.12 91 ARG A O 1
ATOM 676 N N . ILE A 1 92 ? 0.216 2.829 7.772 1.00 94.69 92 ILE A N 1
ATOM 677 C CA . ILE A 1 92 ? 0.962 2.396 8.956 1.00 94.69 92 ILE A CA 1
ATOM 678 C C . ILE A 1 92 ? 0.715 3.368 10.110 1.00 94.69 92 ILE A C 1
ATOM 680 O O . ILE A 1 92 ? 0.940 4.566 9.967 1.00 94.69 92 ILE A O 1
ATOM 684 N N . LEU A 1 93 ? 0.278 2.870 11.265 1.00 95.44 93 LEU A N 1
ATOM 685 C CA . LEU A 1 93 ? 0.242 3.651 12.502 1.00 95.44 93 LEU A CA 1
ATOM 686 C C . LEU A 1 93 ? 1.477 3.325 13.336 1.00 95.44 93 LEU A C 1
ATOM 688 O O . LEU A 1 93 ? 1.701 2.160 13.662 1.00 95.44 93 LEU A O 1
ATOM 692 N N . ILE A 1 94 ? 2.250 4.344 13.697 1.00 95.19 94 ILE A N 1
ATOM 693 C CA . ILE A 1 94 ? 3.447 4.205 14.529 1.00 95.19 94 ILE A CA 1
ATOM 694 C C . ILE A 1 94 ? 3.124 4.720 15.926 1.00 95.19 94 ILE A C 1
ATOM 696 O O . ILE A 1 94 ? 2.809 5.897 16.105 1.00 95.19 94 ILE A O 1
ATOM 700 N N . ALA A 1 95 ? 3.203 3.840 16.913 1.00 92.31 95 ALA A N 1
ATOM 701 C CA . ALA A 1 95 ? 2.854 4.109 18.292 1.00 92.31 95 ALA A CA 1
ATOM 702 C C . ALA A 1 95 ? 4.077 3.934 19.191 1.00 92.31 95 ALA A C 1
ATOM 704 O O . ALA A 1 95 ? 4.555 2.821 19.383 1.00 92.31 95 ALA A O 1
ATOM 705 N N . ASP A 1 96 ? 4.586 5.044 19.709 1.00 90.81 96 ASP A N 1
ATOM 706 C CA . ASP A 1 96 ? 5.812 5.104 20.503 1.00 90.81 96 ASP A CA 1
ATOM 707 C C . ASP A 1 96 ? 5.776 6.390 21.343 1.00 90.81 96 ASP A C 1
ATOM 709 O O . ASP A 1 96 ? 5.323 7.417 20.838 1.00 90.81 96 ASP A O 1
ATOM 713 N N . ASP A 1 97 ? 6.201 6.376 22.608 1.00 88.88 97 ASP A N 1
ATOM 714 C CA . ASP A 1 97 ? 6.162 7.562 23.482 1.00 88.88 97 ASP A CA 1
ATOM 715 C C . ASP A 1 97 ? 7.349 8.531 23.304 1.00 88.88 97 ASP A C 1
ATOM 717 O O . ASP A 1 97 ? 7.297 9.664 23.783 1.00 88.88 97 ASP A O 1
ATOM 721 N N . HIS A 1 98 ? 8.366 8.158 22.525 1.00 91.12 98 HIS A N 1
ATOM 722 C CA . HIS A 1 98 ? 9.540 8.964 22.200 1.00 91.12 98 HIS A CA 1
ATOM 723 C C . HIS A 1 98 ? 9.407 9.619 20.811 1.00 91.12 98 HIS A C 1
ATOM 725 O O . HIS A 1 98 ? 9.513 8.956 19.775 1.00 91.12 98 HIS A O 1
ATOM 731 N N . PRO A 1 99 ? 9.244 10.957 20.739 1.00 91.38 99 PRO A N 1
ATOM 732 C CA . PRO A 1 99 ? 9.028 11.659 19.473 1.00 91.38 99 PRO A CA 1
ATOM 733 C C . PRO A 1 99 ? 10.118 11.442 18.420 1.00 91.38 99 PRO A C 1
ATOM 735 O O . PRO A 1 99 ? 9.808 11.355 17.238 1.00 91.38 99 PRO A O 1
ATOM 738 N N . ILE A 1 100 ? 11.381 11.323 18.841 1.00 92.62 100 ILE A N 1
ATOM 739 C CA . ILE A 1 100 ? 12.521 11.181 17.925 1.00 92.62 100 ILE A CA 1
ATOM 740 C C . ILE A 1 100 ? 12.457 9.847 17.169 1.00 92.62 100 ILE A C 1
ATOM 742 O O . ILE A 1 100 ? 12.591 9.828 15.947 1.00 92.62 100 ILE A O 1
ATOM 746 N N . LEU A 1 101 ? 12.211 8.739 17.878 1.00 89.88 101 LEU A N 1
ATOM 747 C CA . LEU A 1 101 ? 12.106 7.411 17.268 1.00 89.88 101 LEU A CA 1
ATOM 748 C C . LEU A 1 101 ? 10.889 7.330 16.345 1.00 89.88 101 LEU A C 1
ATOM 750 O O . LEU A 1 101 ? 10.984 6.825 15.228 1.00 89.88 101 LEU A O 1
ATOM 754 N N . ARG A 1 102 ? 9.763 7.891 16.788 1.00 93.06 102 ARG A N 1
ATOM 755 C CA . ARG A 1 102 ? 8.522 7.916 16.017 1.00 93.06 102 ARG A CA 1
ATOM 756 C C . ARG A 1 102 ? 8.674 8.662 14.687 1.00 93.06 102 ARG A C 1
ATOM 758 O O . ARG A 1 102 ? 8.343 8.098 13.642 1.00 93.06 102 ARG A O 1
ATOM 765 N N . SER A 1 103 ? 9.242 9.870 14.707 1.00 93.44 103 SER A N 1
ATOM 766 C CA . SER A 1 103 ? 9.504 10.648 13.489 1.00 93.44 103 SER A CA 1
ATOM 767 C C . SER A 1 103 ? 10.537 9.969 12.583 1.00 93.44 103 SER A C 1
ATOM 769 O O . SER A 1 103 ? 10.318 9.869 11.378 1.00 93.44 103 SER A O 1
ATOM 771 N N . GLY A 1 104 ? 11.628 9.438 13.148 1.00 93.88 104 GLY A N 1
ATOM 772 C CA . GLY A 1 104 ? 12.665 8.752 12.369 1.00 93.88 104 GLY A CA 1
ATOM 773 C C . GLY A 1 104 ? 12.151 7.488 11.675 1.00 93.88 104 GLY A C 1
ATOM 774 O O . GLY A 1 104 ? 12.416 7.269 10.493 1.00 93.88 104 GLY A O 1
ATOM 775 N N . LEU A 1 105 ? 11.351 6.676 12.371 1.00 92.56 105 LEU A N 1
ATOM 776 C CA . LEU A 1 105 ? 10.738 5.483 11.788 1.00 92.56 105 LEU A CA 1
ATOM 777 C C . LEU A 1 105 ? 9.756 5.846 10.666 1.00 92.56 105 LEU A C 1
ATOM 779 O O . LEU A 1 105 ? 9.741 5.185 9.629 1.00 92.56 105 LEU A O 1
ATOM 783 N N . LYS A 1 106 ? 8.973 6.915 10.837 1.00 94.38 106 LYS A N 1
ATOM 784 C CA . LYS A 1 106 ? 8.079 7.428 9.793 1.00 94.38 106 LYS A CA 1
ATOM 785 C C . LYS A 1 106 ? 8.838 7.819 8.529 1.00 94.38 106 LYS A C 1
ATOM 787 O O . LYS A 1 106 ? 8.435 7.414 7.441 1.00 94.38 106 LYS A O 1
ATOM 792 N N . GLU A 1 107 ? 9.922 8.579 8.662 1.00 93.31 107 GLU A N 1
ATOM 793 C CA . GLU A 1 107 ? 10.745 8.990 7.519 1.00 93.31 107 GLU A CA 1
ATOM 794 C C . GLU A 1 107 ? 11.319 7.785 6.770 1.00 93.31 107 GLU A C 1
ATOM 796 O O . GLU A 1 107 ? 11.241 7.729 5.542 1.00 93.31 107 GLU A O 1
ATOM 801 N N . ILE A 1 108 ? 11.833 6.791 7.502 1.00 92.62 108 ILE A N 1
ATOM 802 C CA . ILE A 1 108 ? 12.349 5.550 6.913 1.00 92.62 108 ILE A CA 1
ATOM 803 C C . ILE A 1 108 ? 11.232 4.810 6.174 1.00 92.62 108 ILE A C 1
ATOM 805 O O . ILE A 1 108 ? 11.399 4.462 5.010 1.00 92.62 108 ILE A O 1
ATOM 809 N N . LEU A 1 109 ? 10.076 4.597 6.805 1.00 90.88 109 LEU A N 1
ATOM 810 C CA . LEU A 1 109 ? 8.983 3.837 6.195 1.00 90.88 109 LEU A CA 1
ATOM 811 C C . LEU A 1 109 ? 8.433 4.514 4.939 1.00 90.88 109 LEU A C 1
ATOM 813 O O . LEU A 1 109 ? 8.233 3.839 3.937 1.00 90.88 109 LEU A O 1
ATOM 817 N N . VAL A 1 110 ? 8.235 5.834 4.958 1.00 89.44 110 VAL A N 1
ATOM 818 C CA . VAL A 1 110 ? 7.768 6.581 3.777 1.00 89.44 110 VAL A CA 1
ATOM 819 C C . VAL A 1 110 ? 8.797 6.533 2.644 1.00 89.44 110 VAL A C 1
ATOM 821 O O . VAL A 1 110 ? 8.418 6.460 1.474 1.00 89.44 110 VAL A O 1
ATOM 824 N N . ARG A 1 111 ? 10.095 6.555 2.971 1.00 87.38 111 ARG A N 1
ATOM 825 C CA . ARG A 1 111 ? 11.172 6.492 1.976 1.00 87.38 111 ARG A CA 1
ATOM 826 C C . ARG A 1 111 ? 11.309 5.104 1.348 1.00 87.38 111 ARG A C 1
ATOM 828 O O . ARG A 1 111 ? 11.425 5.006 0.129 1.00 87.38 111 ARG A O 1
ATOM 835 N N . GLU A 1 112 ? 11.315 4.052 2.163 1.00 87.88 112 GLU A N 1
ATOM 836 C CA . GLU A 1 112 ? 11.571 2.679 1.706 1.00 87.88 112 GLU A CA 1
ATOM 837 C C . GLU A 1 112 ? 10.315 2.009 1.117 1.00 87.88 112 GLU A C 1
ATOM 839 O O . GLU A 1 112 ? 10.411 1.194 0.199 1.00 87.88 112 GLU A O 1
ATOM 844 N N . LEU A 1 113 ? 9.118 2.364 1.600 1.00 83.75 113 LEU A N 1
ATOM 845 C CA . LEU A 1 113 ? 7.848 1.810 1.128 1.00 83.75 113 LEU A CA 1
ATOM 846 C C . LEU A 1 113 ? 7.127 2.832 0.247 1.00 83.75 113 LEU A C 1
ATOM 848 O O . LEU A 1 113 ? 6.358 3.669 0.723 1.00 83.75 113 LEU A O 1
ATOM 852 N N . LYS A 1 114 ? 7.350 2.748 -1.071 1.00 79.31 114 LYS A N 1
ATOM 853 C CA . LYS A 1 114 ? 6.697 3.631 -2.050 1.00 79.31 114 LYS A CA 1
ATOM 854 C C . LYS A 1 114 ? 5.176 3.587 -1.897 1.00 79.31 114 LYS A C 1
ATOM 856 O O . LYS A 1 114 ? 4.555 2.542 -2.070 1.00 79.31 114 LYS A O 1
ATOM 861 N N . GLY A 1 115 ? 4.592 4.749 -1.613 1.00 80.38 115 GLY A N 1
ATOM 862 C CA . GLY A 1 115 ? 3.158 4.902 -1.402 1.00 80.38 115 GLY A CA 1
ATOM 863 C C . GLY A 1 115 ? 2.702 4.664 0.036 1.00 80.38 115 GLY A C 1
ATOM 864 O O . GLY A 1 115 ? 1.515 4.788 0.281 1.00 80.38 115 GLY A O 1
ATOM 865 N N . ALA A 1 116 ? 3.569 4.359 1.006 1.00 87.12 116 ALA A N 1
ATOM 866 C CA . ALA A 1 116 ? 3.130 4.238 2.395 1.00 87.12 116 ALA A CA 1
ATOM 867 C C . ALA A 1 116 ? 2.650 5.584 2.964 1.00 87.12 116 ALA A C 1
ATOM 869 O O . ALA A 1 116 ? 3.265 6.629 2.757 1.00 87.12 116 ALA A O 1
ATOM 870 N N . THR A 1 117 ? 1.560 5.545 3.730 1.00 90.94 117 THR A N 1
ATOM 871 C CA . THR A 1 117 ? 1.061 6.684 4.509 1.00 90.94 117 THR A CA 1
ATOM 872 C C . THR A 1 117 ? 1.174 6.355 5.988 1.00 90.94 117 THR A C 1
ATOM 874 O O . THR A 1 117 ? 0.683 5.318 6.430 1.00 90.94 117 THR A O 1
ATOM 877 N N . CYS A 1 118 ? 1.803 7.240 6.759 1.00 94.69 118 CYS A N 1
ATOM 878 C CA . CYS A 1 118 ? 2.083 6.999 8.171 1.00 94.69 118 CYS A CA 1
ATOM 879 C C . CYS A 1 118 ? 1.325 7.965 9.091 1.00 94.69 118 CYS A C 1
ATOM 881 O O . CYS A 1 118 ? 1.431 9.184 8.932 1.00 94.69 118 CYS A O 1
ATOM 883 N N . GLY A 1 119 ? 0.618 7.412 10.077 1.00 94.88 119 GLY A N 1
ATOM 884 C CA . GLY A 1 119 ? 0.109 8.124 11.250 1.00 94.88 119 GLY A CA 1
ATOM 885 C C . GLY A 1 119 ? 1.004 7.906 12.465 1.00 94.88 119 GLY A C 1
ATOM 886 O O . GLY A 1 119 ? 1.801 6.968 12.505 1.00 94.88 119 GLY A O 1
ATOM 887 N N . GLU A 1 120 ? 0.862 8.763 13.470 1.00 95.69 120 GLU A N 1
ATOM 888 C CA . GLU A 1 120 ? 1.706 8.757 14.664 1.00 95.69 120 GLU A CA 1
ATOM 889 C C . GLU A 1 120 ? 0.862 8.844 15.933 1.00 95.69 120 GLU A C 1
ATOM 891 O O . GLU A 1 120 ? -0.033 9.678 16.032 1.00 95.69 120 GLU A O 1
ATOM 896 N N . ALA A 1 121 ? 1.197 8.033 16.933 1.00 93.69 121 ALA A N 1
ATOM 897 C CA . ALA A 1 121 ? 0.580 8.061 18.247 1.00 93.69 121 ALA A CA 1
ATOM 898 C C . ALA A 1 121 ? 1.644 8.058 19.352 1.00 93.69 121 ALA A C 1
ATOM 900 O O . ALA A 1 121 ? 2.548 7.231 19.365 1.00 93.69 121 ALA A O 1
ATOM 901 N N . GLY A 1 122 ? 1.528 8.997 20.295 1.00 91.44 122 GLY A N 1
ATOM 902 C CA . GLY A 1 122 ? 2.482 9.164 21.399 1.00 91.44 122 GLY A CA 1
ATOM 903 C C . GLY A 1 122 ? 2.115 8.426 22.687 1.00 91.44 122 GLY A C 1
ATOM 904 O O . GLY A 1 122 ? 2.890 8.418 23.631 1.00 91.44 122 GLY A O 1
ATOM 905 N N . ASN A 1 123 ? 0.903 7.877 22.778 1.00 89.12 123 ASN A N 1
ATOM 906 C CA . ASN A 1 123 ? 0.396 7.204 23.974 1.00 89.12 123 ASN A CA 1
ATOM 907 C C . ASN A 1 123 ? -0.765 6.263 23.615 1.00 89.12 123 ASN A C 1
ATOM 909 O O . ASN A 1 123 ? -1.351 6.370 22.535 1.00 89.12 123 ASN A O 1
ATOM 913 N N . ALA A 1 124 ? -1.131 5.376 24.543 1.00 87.75 124 ALA A N 1
ATOM 914 C CA . ALA A 1 124 ? -2.200 4.393 24.357 1.00 87.75 124 ALA A CA 1
ATOM 915 C C . ALA A 1 124 ? -3.552 5.013 23.955 1.00 87.75 124 ALA A C 1
ATOM 917 O O . ALA A 1 124 ? -4.241 4.485 23.084 1.00 87.75 124 ALA A O 1
ATOM 918 N N . GLN A 1 125 ? -3.929 6.145 24.557 1.00 88.75 125 GLN A N 1
ATOM 919 C CA . GLN A 1 125 ? -5.199 6.809 24.256 1.00 88.75 125 GLN A CA 1
ATOM 920 C C . GLN A 1 125 ? -5.227 7.338 22.817 1.00 88.75 125 GLN A C 1
ATOM 922 O O . GLN A 1 125 ? -6.238 7.214 22.126 1.00 88.75 125 GLN A O 1
ATOM 927 N N . HIS A 1 126 ? -4.105 7.888 22.352 1.00 91.69 126 HIS A N 1
ATOM 928 C CA . HIS A 1 126 ? -3.960 8.366 20.985 1.00 91.69 126 HIS A CA 1
ATOM 929 C C . HIS A 1 126 ? -4.052 7.202 19.987 1.00 91.69 126 HIS A C 1
ATOM 931 O O . HIS A 1 126 ? -4.786 7.316 19.012 1.00 91.69 126 HIS A O 1
ATOM 937 N N . VAL A 1 127 ? -3.432 6.048 20.275 1.00 90.94 127 VAL A N 1
ATOM 938 C CA . VAL A 1 127 ? -3.561 4.843 19.429 1.00 90.94 127 VAL A CA 1
ATOM 939 C C . VAL A 1 127 ? -5.022 4.438 19.260 1.00 90.94 127 VAL A C 1
ATOM 941 O O . VAL A 1 127 ? -5.483 4.233 18.141 1.00 90.94 127 VAL A O 1
ATOM 944 N N . LEU A 1 128 ? -5.769 4.342 20.362 1.00 89.31 128 LEU A N 1
ATOM 945 C CA . LEU A 1 128 ? -7.178 3.949 20.316 1.00 89.31 128 LEU A CA 1
ATOM 946 C C . LEU A 1 128 ? -8.034 4.958 19.540 1.00 89.31 128 LEU A C 1
ATOM 948 O O . LEU A 1 128 ? -8.907 4.550 18.776 1.00 89.31 128 LEU A O 1
ATOM 952 N N . SER A 1 129 ? -7.752 6.254 19.694 1.00 91.62 129 SER A N 1
ATOM 953 C CA . SER A 1 129 ? -8.404 7.319 18.925 1.00 91.62 129 SER A CA 1
ATOM 954 C C . SER A 1 129 ? -8.154 7.167 17.419 1.00 91.62 129 SER A C 1
ATOM 956 O O . SER A 1 129 ? -9.101 7.152 16.634 1.00 91.62 129 SER A O 1
ATOM 958 N N . GLU A 1 130 ? -6.898 6.964 17.009 1.00 93.38 130 GLU A N 1
ATOM 959 C CA . GLU A 1 130 ? -6.509 6.790 15.601 1.00 93.38 130 GLU A CA 1
ATOM 960 C C . GLU A 1 130 ? -7.136 5.541 14.969 1.00 93.38 130 GLU A C 1
ATOM 962 O O . GLU A 1 130 ? -7.616 5.578 13.837 1.00 93.38 130 GLU A O 1
ATOM 967 N N . VAL A 1 131 ? -7.164 4.432 15.708 1.00 90.94 131 VAL A N 1
ATOM 968 C CA . VAL A 1 131 ? -7.740 3.151 15.262 1.00 90.94 131 VAL A CA 1
ATOM 969 C C . VAL A 1 131 ? -9.266 3.213 15.154 1.00 90.94 131 VAL A C 1
ATOM 971 O O . VAL A 1 131 ? -9.875 2.507 14.338 1.00 90.94 131 VAL A O 1
ATOM 974 N N . HIS A 1 132 ? -9.899 4.042 15.985 1.00 89.75 132 HIS A N 1
ATOM 975 C CA . HIS A 1 132 ? -11.328 4.306 15.897 1.00 89.75 132 HIS A CA 1
ATOM 976 C C . HIS A 1 132 ? -11.656 5.211 14.705 1.00 89.75 132 HIS A C 1
ATOM 978 O O . HIS A 1 132 ? -12.606 4.929 13.975 1.00 89.75 132 HIS A O 1
ATOM 984 N N . ARG A 1 133 ? -10.854 6.262 14.491 1.00 89.56 133 ARG A N 1
ATOM 985 C CA . ARG A 1 133 ? -11.074 7.259 13.439 1.00 89.56 133 ARG A CA 1
ATOM 986 C C . ARG A 1 133 ? -10.859 6.689 12.040 1.00 89.56 133 ARG A C 1
ATOM 988 O O . ARG A 1 133 ? -11.632 7.000 11.139 1.00 89.56 133 ARG A O 1
ATOM 995 N N . GLU A 1 134 ? -9.821 5.878 11.845 1.00 88.81 134 GLU A N 1
ATOM 996 C CA . GLU A 1 134 ? -9.370 5.479 10.509 1.00 88.81 134 GLU A CA 1
ATOM 997 C C . GLU A 1 134 ? -8.970 3.999 10.418 1.00 88.81 134 GLU A C 1
ATOM 999 O O . GLU A 1 134 ? -8.844 3.288 11.417 1.00 88.81 134 GLU A O 1
ATOM 1004 N N . HIS A 1 135 ? -8.801 3.513 9.184 1.00 87.94 135 HIS A N 1
ATOM 1005 C CA . HIS A 1 135 ? -8.299 2.166 8.919 1.00 87.94 135 HIS A CA 1
ATOM 1006 C C . HIS A 1 135 ? -6.772 2.165 8.814 1.00 87.94 135 HIS A C 1
ATOM 1008 O O . HIS A 1 135 ? -6.197 2.972 8.082 1.00 87.94 135 HIS A O 1
ATOM 1014 N N . TRP A 1 136 ? -6.137 1.210 9.492 1.00 91.69 136 TRP A N 1
ATOM 1015 C CA . TRP A 1 136 ? -4.696 0.977 9.448 1.00 91.69 136 TRP A CA 1
ATOM 1016 C C . TRP A 1 136 ? -4.428 -0.472 9.045 1.00 91.69 136 TRP A C 1
ATOM 1018 O O . TRP A 1 136 ? -5.019 -1.394 9.616 1.00 91.69 136 TRP A O 1
ATOM 1028 N N . ASP A 1 137 ? -3.534 -0.662 8.077 1.00 89.62 137 ASP A N 1
ATOM 1029 C CA . ASP A 1 137 ? -3.131 -1.985 7.591 1.00 89.62 137 ASP A CA 1
ATOM 1030 C C . ASP A 1 137 ? -2.119 -2.623 8.547 1.00 89.62 137 ASP A C 1
ATOM 1032 O O . ASP A 1 137 ? -2.180 -3.822 8.826 1.00 89.62 137 ASP A O 1
ATOM 1036 N N . LEU A 1 138 ? -1.229 -1.793 9.100 1.00 90.25 138 LEU A N 1
ATOM 1037 C CA . LEU A 1 138 ? -0.207 -2.172 10.066 1.00 90.25 138 LEU A CA 1
ATOM 1038 C C . LEU A 1 138 ? -0.179 -1.183 11.234 1.00 90.25 138 LEU A C 1
ATOM 1040 O O . LEU A 1 138 ? -0.133 0.029 11.036 1.00 90.25 138 LEU A O 1
ATOM 1044 N N . VAL A 1 139 ? -0.134 -1.707 12.456 1.00 92.75 139 VAL A N 1
ATOM 1045 C CA . VAL A 1 139 ? 0.222 -0.937 13.653 1.00 92.75 139 VAL A CA 1
ATOM 1046 C C . VAL A 1 139 ? 1.578 -1.415 14.157 1.00 92.75 139 VAL A C 1
ATOM 1048 O O . VAL A 1 139 ? 1.743 -2.595 14.480 1.00 92.75 139 VAL A O 1
ATOM 1051 N N . ILE A 1 140 ? 2.531 -0.491 14.230 1.00 92.50 140 ILE A N 1
ATOM 1052 C CA . ILE A 1 140 ? 3.826 -0.665 14.885 1.00 92.50 140 ILE A CA 1
ATOM 1053 C C . ILE A 1 140 ? 3.702 -0.062 16.280 1.00 92.50 140 ILE A C 1
ATOM 1055 O O . ILE A 1 140 ? 3.399 1.120 16.399 1.00 92.50 140 ILE A O 1
ATOM 1059 N N . LEU A 1 141 ? 3.896 -0.868 17.321 1.00 88.94 141 LEU A N 1
ATOM 1060 C CA . LEU A 1 141 ? 3.672 -0.467 18.709 1.00 88.94 141 LEU A CA 1
ATOM 1061 C C . LEU A 1 141 ? 4.912 -0.741 19.564 1.00 88.94 141 LEU A C 1
ATOM 1063 O O . LEU A 1 141 ? 5.364 -1.882 19.628 1.00 88.94 141 LEU A O 1
ATOM 1067 N N . ASP A 1 142 ? 5.401 0.269 20.278 1.00 86.75 142 ASP A N 1
ATOM 1068 C CA . ASP A 1 142 ? 6.317 0.073 21.401 1.00 86.75 142 ASP A CA 1
ATOM 1069 C C . ASP A 1 142 ? 5.558 -0.554 22.581 1.00 86.75 142 ASP A C 1
ATOM 1071 O O . ASP A 1 142 ? 4.586 -0.004 23.108 1.00 86.75 142 ASP A O 1
ATOM 1075 N N . VAL A 1 143 ? 5.982 -1.748 22.990 1.00 74.12 143 VAL A N 1
ATOM 1076 C CA . VAL A 1 143 ? 5.333 -2.488 24.078 1.00 74.12 143 VAL A CA 1
ATOM 1077 C C . VAL A 1 143 ? 5.645 -1.896 25.456 1.00 74.12 143 VAL A C 1
ATOM 1079 O O . VAL A 1 143 ? 4.900 -2.167 26.401 1.00 74.12 143 VAL A O 1
ATOM 1082 N N . THR A 1 144 ? 6.693 -1.068 25.562 1.00 74.12 144 THR A N 1
ATOM 1083 C CA . THR A 1 144 ? 7.193 -0.474 26.816 1.00 74.12 144 THR A CA 1
ATOM 1084 C C . THR A 1 144 ? 6.695 0.947 27.099 1.00 74.12 144 THR A C 1
ATOM 1086 O O . THR A 1 144 ? 7.153 1.581 28.049 1.00 74.12 144 THR A O 1
ATOM 1089 N N . MET A 1 145 ? 5.706 1.437 26.345 1.00 71.44 145 MET A N 1
ATOM 1090 C CA . MET A 1 145 ? 5.137 2.773 26.550 1.00 71.44 145 MET A CA 1
ATOM 1091 C C . MET A 1 145 ? 4.543 2.963 27.956 1.00 71.44 145 MET A C 1
ATOM 1093 O O . MET A 1 145 ? 3.786 2.131 28.465 1.00 71.44 145 MET A O 1
ATOM 1097 N N . SER A 1 146 ? 4.838 4.111 28.566 1.00 61.03 146 SER A N 1
ATOM 1098 C CA . SER A 1 146 ? 4.345 4.479 29.899 1.00 61.03 146 SER A CA 1
ATOM 1099 C C . SER A 1 146 ? 2.822 4.756 29.924 1.00 61.03 146 SER A C 1
ATOM 1101 O O . SER A 1 146 ? 2.281 5.463 29.073 1.00 61.03 146 SER A O 1
ATOM 1103 N N . GLY A 1 147 ? 2.094 4.202 30.91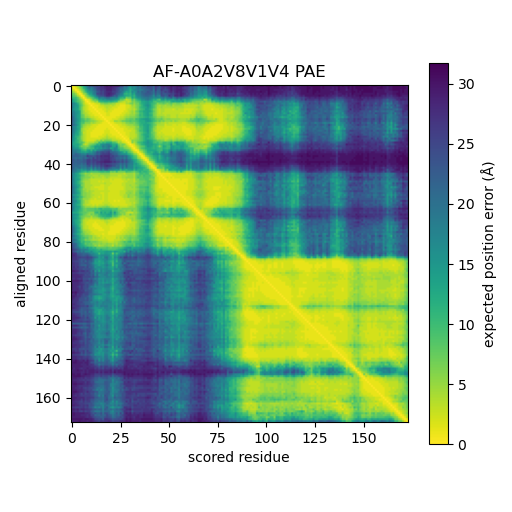0 1.00 61.97 147 GLY A N 1
ATOM 1104 C CA . GLY A 1 147 ? 0.686 4.547 31.199 1.00 61.97 147 GLY A CA 1
ATOM 1105 C C . GLY A 1 147 ? -0.307 3.373 31.224 1.00 61.97 147 GLY A C 1
ATOM 1106 O O . GLY A 1 147 ? -0.719 2.937 32.295 1.00 61.97 147 GLY A O 1
ATOM 1107 N N . ARG A 1 148 ? -0.725 2.868 30.056 1.00 60.88 148 ARG A N 1
ATOM 1108 C CA . ARG A 1 148 ? -1.471 1.598 29.895 1.00 60.88 148 ARG A CA 1
ATOM 1109 C C . ARG A 1 148 ? -0.528 0.608 29.230 1.00 60.88 148 ARG A C 1
ATOM 1111 O O . ARG A 1 148 ? 0.188 1.016 28.321 1.00 60.88 148 ARG A O 1
ATOM 1118 N N . SER A 1 149 ? -0.524 -0.660 29.643 1.0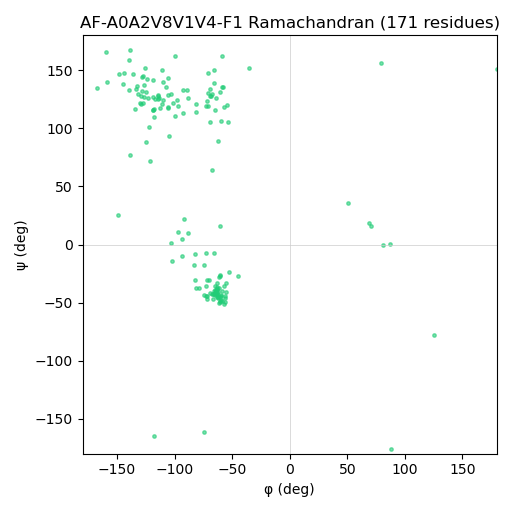0 68.19 149 SER A N 1
ATOM 1119 C CA . SER A 1 149 ? 0.413 -1.622 29.053 1.00 68.19 149 SER A CA 1
ATOM 1120 C C . SER A 1 149 ? 0.183 -1.692 27.537 1.00 68.19 149 SER A C 1
ATOM 1122 O O . SER A 1 149 ? -0.966 -1.751 27.093 1.00 68.19 149 SER A O 1
ATOM 1124 N N . GLY A 1 150 ? 1.244 -1.694 26.720 1.00 69.31 150 GLY A N 1
ATOM 1125 C CA . GLY A 1 150 ? 1.112 -1.879 25.266 1.00 69.31 150 GLY A CA 1
ATOM 1126 C C . GLY A 1 150 ? 0.312 -3.147 24.912 1.00 69.31 150 GLY A C 1
ATOM 1127 O O . GLY A 1 150 ? -0.369 -3.219 23.891 1.00 69.31 150 GLY A O 1
ATOM 1128 N N . LEU A 1 151 ? 0.281 -4.121 25.826 1.00 74.56 151 LEU A N 1
ATOM 1129 C CA . LEU A 1 151 ? -0.567 -5.307 25.758 1.00 74.56 151 LEU A CA 1
ATOM 1130 C C . LEU A 1 151 ? -2.072 -4.997 25.808 1.00 74.56 151 LEU A C 1
ATOM 1132 O O . LEU A 1 151 ? -2.832 -5.639 25.086 1.00 74.56 151 LEU A O 1
ATOM 1136 N N . ASP A 1 152 ? -2.524 -4.031 26.609 1.00 81.56 152 ASP A N 1
ATOM 1137 C CA . ASP A 1 152 ? -3.937 -3.627 26.656 1.00 81.56 152 ASP A CA 1
ATOM 1138 C C . ASP A 1 152 ? -4.373 -3.019 25.322 1.00 81.56 152 ASP A C 1
ATOM 1140 O O . ASP A 1 152 ? -5.428 -3.369 24.790 1.00 81.56 152 ASP A O 1
ATOM 1144 N N . VAL A 1 153 ? -3.507 -2.190 24.732 1.00 84.25 153 VAL A N 1
ATOM 1145 C CA . VAL A 1 153 ? -3.708 -1.621 23.393 1.00 84.25 153 VAL A CA 1
ATOM 1146 C C . VAL A 1 153 ? -3.800 -2.732 22.347 1.00 84.25 153 VAL A C 1
ATOM 1148 O O . VAL A 1 153 ? -4.727 -2.730 21.540 1.00 84.25 153 VAL A O 1
ATOM 1151 N N . LEU A 1 154 ? -2.911 -3.731 22.389 1.00 83.88 154 LEU A N 1
ATOM 1152 C CA . LEU A 1 154 ? -2.960 -4.886 21.483 1.00 83.88 154 LEU A CA 1
ATOM 1153 C C . LEU A 1 154 ? -4.237 -5.721 21.646 1.00 83.88 154 LEU A C 1
ATOM 1155 O O . LEU A 1 154 ? -4.808 -6.161 20.643 1.00 83.88 154 LEU A O 1
ATOM 1159 N N . ARG A 1 155 ? -4.700 -5.949 22.883 1.00 85.12 155 ARG A N 1
ATOM 1160 C CA . ARG A 1 155 ? -5.954 -6.677 23.149 1.00 85.12 155 ARG A CA 1
ATOM 1161 C C . ARG A 1 155 ? -7.153 -5.925 22.581 1.00 85.12 155 ARG A C 1
ATOM 1163 O O . ARG A 1 155 ? -7.995 -6.530 21.917 1.00 85.12 155 ARG A O 1
ATOM 1170 N N . GLU A 1 156 ? -7.212 -4.617 22.796 1.00 86.25 156 GLU A N 1
ATOM 1171 C CA . GLU A 1 156 ? -8.300 -3.779 22.302 1.00 86.25 156 GLU A CA 1
ATOM 1172 C C . GLU A 1 156 ? -8.286 -3.672 20.770 1.00 86.25 156 GLU A C 1
ATOM 1174 O O . GLU A 1 156 ? -9.319 -3.867 20.129 1.00 86.25 156 GLU A O 1
ATOM 1179 N N . LEU A 1 157 ? -7.107 -3.503 20.163 1.00 86.12 157 LEU A N 1
ATOM 1180 C CA . LEU A 1 157 ? -6.906 -3.574 18.713 1.00 86.12 157 LEU A CA 1
ATOM 1181 C C . LEU A 1 157 ? -7.388 -4.901 18.129 1.00 86.12 157 LEU A C 1
ATOM 1183 O O . LEU A 1 157 ? -8.057 -4.911 17.098 1.00 86.12 157 LEU A O 1
ATOM 1187 N N . ARG A 1 158 ? -7.075 -6.029 18.775 1.00 85.38 158 ARG A N 1
ATOM 1188 C CA . ARG A 1 158 ? -7.527 -7.354 18.325 1.00 85.38 158 ARG A CA 1
ATOM 1189 C C . ARG A 1 158 ? -9.053 -7.475 18.361 1.00 85.38 158 ARG A C 1
ATOM 1191 O O . ARG A 1 158 ? -9.620 -8.091 17.464 1.00 85.38 158 ARG A O 1
ATOM 1198 N N . ARG A 1 159 ? -9.706 -6.869 19.357 1.00 86.94 159 ARG A N 1
ATOM 1199 C CA . ARG A 1 159 ? -11.170 -6.844 19.492 1.00 86.94 159 ARG A CA 1
ATOM 1200 C C . ARG A 1 159 ? -11.837 -5.926 18.462 1.00 86.94 159 ARG A C 1
ATOM 1202 O O . ARG A 1 159 ? -12.843 -6.309 17.878 1.00 86.94 159 ARG A O 1
ATOM 1209 N N . LEU A 1 160 ? -11.299 -4.724 18.254 1.00 84.25 160 LEU A N 1
ATOM 1210 C CA . LEU A 1 160 ? -11.896 -3.692 17.397 1.00 84.25 160 LEU A CA 1
ATOM 1211 C C . LEU A 1 160 ? -11.596 -3.902 15.907 1.00 84.25 160 LEU A C 1
ATOM 1213 O O . LEU A 1 160 ? -12.444 -3.635 15.058 1.00 84.25 160 LEU A O 1
ATOM 1217 N N . ARG A 1 161 ? -10.382 -4.357 15.583 1.00 84.75 161 ARG A N 1
ATOM 1218 C CA . ARG A 1 161 ? -9.863 -4.508 14.217 1.00 84.75 161 ARG A CA 1
ATOM 1219 C C . ARG A 1 161 ? -9.083 -5.826 14.095 1.00 84.75 161 ARG A C 1
ATOM 1221 O O . ARG A 1 161 ? -7.847 -5.833 14.090 1.00 84.75 161 ARG A O 1
ATOM 1228 N N . PRO A 1 162 ? -9.773 -6.977 13.987 1.00 82.94 162 PRO A N 1
ATOM 1229 C CA . PRO A 1 162 ? -9.108 -8.278 13.908 1.00 82.94 162 PRO A CA 1
ATOM 1230 C C . PRO A 1 162 ? -8.202 -8.417 12.672 1.00 82.94 162 PRO A C 1
ATOM 1232 O O . PRO A 1 162 ? -7.195 -9.118 12.757 1.00 82.94 162 PRO A O 1
ATOM 1235 N N . GLN A 1 163 ? -8.509 -7.701 11.583 1.00 80.38 163 GLN A N 1
ATOM 1236 C CA . GLN A 1 163 ? -7.798 -7.771 10.298 1.00 80.38 163 GLN A CA 1
ATOM 1237 C C . GLN A 1 163 ? -6.519 -6.916 10.220 1.00 80.38 163 GLN A C 1
ATOM 1239 O O . GLN A 1 163 ? -5.682 -7.169 9.362 1.00 80.38 163 GLN A O 1
ATOM 1244 N N . THR A 1 164 ? -6.338 -5.937 11.113 1.00 86.50 164 THR A N 1
ATOM 1245 C CA . THR A 1 164 ? -5.128 -5.100 11.143 1.00 86.50 164 THR A CA 1
ATOM 1246 C C . THR A 1 164 ? -3.920 -5.927 11.587 1.00 86.50 164 THR A C 1
ATOM 1248 O O . THR A 1 164 ? -3.962 -6.575 12.641 1.00 86.50 164 THR A O 1
ATOM 1251 N N . ALA A 1 165 ? -2.838 -5.893 10.804 1.00 82.50 165 ALA A N 1
ATOM 1252 C CA . ALA A 1 165 ? -1.564 -6.495 11.178 1.00 82.50 165 ALA A CA 1
ATOM 1253 C C . ALA A 1 165 ? -0.910 -5.687 12.306 1.00 82.50 165 ALA A C 1
ATOM 1255 O O . ALA A 1 165 ? -1.095 -4.475 12.423 1.00 82.50 165 ALA A O 1
ATOM 1256 N N . ARG A 1 166 ? -0.174 -6.361 13.190 1.00 86.62 166 ARG A N 1
ATOM 1257 C CA . ARG A 1 166 ? 0.367 -5.750 14.413 1.00 86.62 166 ARG A CA 1
ATOM 1258 C C . ARG A 1 166 ? 1.781 -6.253 14.634 1.00 86.62 166 ARG A C 1
ATOM 1260 O O . ARG A 1 166 ? 1.990 -7.465 14.590 1.00 86.62 166 ARG A O 1
ATOM 1267 N N . VAL A 1 167 ? 2.708 -5.346 14.916 1.00 82.81 167 VAL A N 1
ATOM 1268 C CA . VAL A 1 167 ? 4.072 -5.683 15.329 1.00 82.81 167 VAL A CA 1
ATOM 1269 C C . VAL A 1 167 ? 4.395 -4.904 16.598 1.00 82.81 167 VAL A C 1
ATOM 1271 O O . VAL A 1 167 ? 4.309 -3.678 16.617 1.00 82.81 167 VAL A O 1
ATOM 1274 N N . GLY A 1 168 ? 4.709 -5.639 17.664 1.00 79.75 168 GLY A N 1
ATOM 1275 C CA . GLY A 1 168 ? 5.208 -5.074 18.911 1.00 79.75 168 GLY A CA 1
ATOM 1276 C C . GLY A 1 168 ? 6.732 -5.052 18.892 1.00 79.75 168 GLY A C 1
ATOM 1277 O O . GLY A 1 168 ? 7.337 -6.063 18.540 1.00 79.75 168 GLY A O 1
ATOM 1278 N N . PHE A 1 169 ? 7.334 -3.932 19.272 1.00 71.94 169 PHE A N 1
ATOM 1279 C CA . PHE A 1 169 ? 8.775 -3.812 19.470 1.00 71.94 169 PHE A CA 1
ATOM 1280 C C . PHE A 1 169 ? 9.055 -3.440 20.919 1.00 71.94 169 PHE A C 1
ATOM 1282 O O . PHE A 1 169 ? 8.317 -2.662 21.515 1.00 71.94 169 PHE A O 1
ATOM 1289 N N . GLU A 1 170 ? 10.113 -4.011 21.475 1.00 71.00 170 GLU A N 1
ATOM 1290 C CA . GLU A 1 170 ? 10.646 -3.661 22.786 1.00 71.00 170 GLU A CA 1
ATOM 1291 C C . GLU A 1 170 ? 11.956 -2.910 22.567 1.00 71.00 170 GLU A C 1
ATOM 1293 O O . GLU A 1 170 ? 12.766 -3.302 21.718 1.00 71.00 170 GLU A O 1
ATOM 1298 N N . ARG A 1 171 ? 12.160 -1.806 23.290 1.00 66.94 171 ARG A N 1
ATOM 1299 C CA . ARG A 1 171 ? 13.438 -1.098 23.230 1.00 66.94 171 ARG A CA 1
ATOM 1300 C C . ARG A 1 171 ? 14.506 -1.970 23.876 1.00 66.94 171 ARG A C 1
ATOM 1302 O O . ARG A 1 171 ? 14.339 -2.412 25.007 1.00 66.94 171 ARG A O 1
ATOM 1309 N N . ALA A 1 172 ? 15.609 -2.191 23.166 1.00 59.34 172 ALA A N 1
ATOM 1310 C CA . ALA A 1 172 ? 16.797 -2.750 23.789 1.00 59.34 172 ALA A CA 1
ATOM 1311 C C . ALA A 1 172 ? 17.315 -1.735 24.818 1.00 59.34 172 ALA A C 1
ATOM 1313 O O . ALA A 1 172 ? 17.646 -0.603 24.458 1.00 59.34 172 ALA A O 1
ATOM 1314 N N . SER A 1 173 ? 17.288 -2.140 26.085 1.00 55.16 173 SER A N 1
ATOM 1315 C CA . SER A 1 173 ? 17.853 -1.427 27.234 1.00 55.16 173 SER A CA 1
ATOM 1316 C C . SER A 1 173 ? 19.368 -1.304 27.158 1.00 55.16 173 SER A C 1
ATOM 1318 O O . SER A 1 173 ? 19.993 -2.308 26.744 1.00 55.16 173 SER A O 1
#

Sequence (173 aa):
MRRTMRNATEVNVRLDAEDGHLTLEVHDNGGGVSEEQPSAGGPLGILGMRERARLLGGELAIAGALGAGTTVKVRIPETHPTLSKVRQVIRILIADDHPILRSGLKEILVRELKGATCGEAGNAQHVLSEVHREHWDLVILDVTMSGRSGLDVLRELRRLRPQTARVGFERAS